Protein AF-A0A959KPS8-F1 (afdb_monomer_lite)

Foldseek 3Di:
DDFDKDKDKDKDWDKAQPPQQGIKIKIKMKMAMDTFQDAQVPFDWQAADCDPDDDQRHNVPDDGQQEGARIKMKIKMKGKRQCNDQCVDPVSVVVSDTDMDIDIDMDHFHDLRHQCVNPVVHDDADAPPVRHGSYDYGPDDD

Secondary structure (DSSP, 8-state):
-----EEEEEEEEEEEE-GGG-EEEEEEEEEEEE-SS--TTTSB---B---SS--TTSBSSS-TTSB-BSEEEEEEEEEE-TTTTGGGSTTGGGGTPPPEEEEEEEEEE--GGG-TTT-TTSPPPPBPTTS-BS-B-TTS--

Structure (mmCIF, N/CA/C/O backbone):
data_AF-A0A959KPS8-F1
#
_entry.id   AF-A0A959KPS8-F1
#
loop_
_atom_site.group_PDB
_atom_site.id
_atom_site.type_symbol
_atom_site.label_atom_id
_atom_site.label_alt_id
_atom_site.label_comp_id
_atom_site.label_asym_id
_atom_site.label_entity_id
_atom_site.label_seq_id
_atom_site.pdbx_PDB_ins_code
_atom_site.Cartn_x
_atom_site.Cartn_y
_atom_site.Cartn_z
_atom_site.occupancy
_atom_site.B_iso_or_equiv
_atom_site.auth_seq_id
_atom_site.auth_comp_id
_atom_site.auth_asym_id
_atom_site.auth_atom_id
_atom_site.pdbx_PDB_model_num
ATOM 1 N N . GLY A 1 1 ? 9.865 9.922 -29.346 1.00 58.38 1 GLY A N 1
ATOM 2 C CA . GLY A 1 1 ? 8.788 10.377 -28.452 1.00 58.38 1 GLY A CA 1
ATOM 3 C C . GLY A 1 1 ? 7.514 9.642 -28.785 1.00 58.38 1 GLY A C 1
ATOM 4 O O . GLY A 1 1 ? 6.732 10.152 -29.567 1.00 58.38 1 GLY A O 1
ATOM 5 N N . GLN A 1 2 ? 7.370 8.436 -28.244 1.00 58.09 2 GLN A N 1
ATOM 6 C CA . GLN A 1 2 ? 6.147 7.632 -28.172 1.00 58.09 2 GLN A CA 1
ATOM 7 C C . GLN A 1 2 ? 6.566 6.391 -27.384 1.00 58.09 2 GLN A C 1
ATOM 9 O O . GLN A 1 2 ? 7.245 5.526 -27.921 1.00 58.09 2 GLN A O 1
ATOM 14 N N . TYR A 1 3 ? 6.292 6.379 -26.082 1.00 64.19 3 TYR A N 1
ATOM 15 C CA . TYR A 1 3 ? 6.453 5.165 -25.291 1.00 64.19 3 TYR A CA 1
ATOM 16 C C . TYR A 1 3 ? 5.174 4.363 -25.496 1.00 64.19 3 TYR A C 1
ATOM 18 O O . TYR A 1 3 ? 4.104 4.825 -25.099 1.00 64.19 3 TYR A O 1
ATOM 26 N N . ASP A 1 4 ? 5.272 3.228 -26.182 1.00 76.31 4 ASP A N 1
ATOM 27 C CA . ASP A 1 4 ? 4.150 2.306 -26.319 1.00 76.31 4 ASP A CA 1
ATOM 28 C C . ASP A 1 4 ? 4.114 1.421 -25.075 1.00 76.31 4 ASP A C 1
ATOM 30 O O . ASP A 1 4 ? 5.046 0.660 -24.801 1.00 76.31 4 ASP A O 1
ATOM 34 N N . TYR A 1 5 ? 3.073 1.594 -24.266 1.00 78.81 5 TYR A N 1
ATOM 35 C CA . TYR A 1 5 ? 2.884 0.808 -23.061 1.00 78.81 5 TYR A CA 1
ATOM 36 C C . TYR A 1 5 ? 1.410 0.494 -22.841 1.00 78.81 5 TYR A C 1
ATOM 38 O O . TYR A 1 5 ? 0.514 1.296 -23.104 1.00 78.81 5 TYR A O 1
ATOM 46 N N . GLN A 1 6 ? 1.158 -0.685 -22.293 1.00 81.75 6 GLN A N 1
ATOM 47 C CA . GLN A 1 6 ? -0.157 -1.152 -21.900 1.00 81.75 6 GLN A CA 1
ATOM 48 C C . GLN A 1 6 ? -0.162 -1.394 -20.401 1.00 81.75 6 GLN A C 1
ATOM 50 O O . GLN A 1 6 ? 0.673 -2.118 -19.869 1.00 81.75 6 GLN A O 1
ATOM 55 N N . ARG A 1 7 ? -1.128 -0.809 -19.696 1.00 80.88 7 ARG A N 1
ATOM 56 C CA . ARG A 1 7 ? -1.327 -1.063 -18.270 1.00 80.88 7 ARG A CA 1
ATOM 57 C C . ARG A 1 7 ? -2.555 -1.932 -18.077 1.00 80.88 7 ARG A C 1
ATOM 59 O O . ARG A 1 7 ? -3.649 -1.566 -18.495 1.00 80.88 7 ARG A O 1
ATOM 66 N N . VAL A 1 8 ? -2.376 -3.037 -17.368 1.00 84.00 8 VAL A N 1
ATOM 67 C CA . VAL A 1 8 ? -3.466 -3.895 -16.907 1.00 84.00 8 VAL A CA 1
ATOM 68 C C . VAL A 1 8 ? -3.492 -3.844 -15.388 1.00 84.00 8 VAL A C 1
ATOM 70 O O . VAL A 1 8 ? -2.460 -4.006 -14.746 1.00 84.00 8 VAL A O 1
ATOM 73 N N . ALA A 1 9 ? -4.662 -3.600 -14.805 1.00 83.31 9 ALA A N 1
ATOM 74 C CA . ALA A 1 9 ? -4.854 -3.615 -13.362 1.00 83.31 9 ALA A CA 1
ATOM 75 C C . ALA A 1 9 ? -6.176 -4.299 -13.013 1.00 83.31 9 ALA A C 1
ATOM 77 O O . ALA A 1 9 ? -7.182 -4.129 -13.701 1.00 83.31 9 ALA A O 1
ATOM 78 N N . LEU A 1 10 ? -6.160 -5.064 -11.929 1.00 85.06 10 LEU A N 1
ATOM 79 C CA . LEU A 1 10 ? -7.294 -5.778 -11.373 1.00 85.06 10 LEU A CA 1
ATOM 80 C C . LEU A 1 10 ? -7.406 -5.408 -9.897 1.00 85.06 10 LEU A C 1
ATOM 82 O O . LEU A 1 10 ? -6.501 -5.700 -9.121 1.00 85.06 10 LEU A O 1
ATOM 86 N N . ASN A 1 11 ? -8.527 -4.812 -9.505 1.00 85.38 11 ASN A N 1
ATOM 87 C CA . ASN A 1 11 ? -8.846 -4.527 -8.110 1.00 85.38 11 ASN A CA 1
ATOM 88 C C . ASN A 1 11 ? -10.025 -5.406 -7.675 1.00 85.38 11 ASN A C 1
ATOM 90 O O . ASN A 1 11 ? -11.064 -5.446 -8.336 1.00 85.38 11 ASN A O 1
ATOM 94 N N . ILE A 1 12 ? -9.855 -6.121 -6.566 1.00 86.62 12 ILE A N 1
ATOM 95 C CA . ILE A 1 12 ? -10.894 -6.910 -5.915 1.00 86.62 12 ILE A CA 1
ATOM 96 C C . ILE A 1 12 ? -11.058 -6.370 -4.502 1.00 86.62 12 ILE A C 1
ATOM 98 O O . ILE A 1 12 ? -10.162 -6.482 -3.666 1.00 86.62 12 ILE A O 1
ATOM 102 N N . SER A 1 13 ? -12.246 -5.859 -4.201 1.00 85.31 13 SER A N 1
ATOM 103 C CA . SER A 1 13 ? -12.606 -5.423 -2.857 1.00 85.31 13 SER A CA 1
ATOM 104 C C . SER A 1 13 ? -13.840 -6.161 -2.351 1.00 85.31 13 SER A C 1
ATOM 106 O O . SER A 1 13 ? -14.789 -6.449 -3.083 1.00 85.31 13 SER A O 1
ATOM 108 N N . LYS A 1 14 ? -13.826 -6.512 -1.066 1.00 88.62 14 LYS A N 1
ATOM 109 C CA . LYS A 1 14 ? -14.937 -7.171 -0.389 1.00 88.62 14 LYS A CA 1
ATOM 110 C C . LYS A 1 14 ? -15.038 -6.726 1.058 1.00 88.62 14 LYS A C 1
ATOM 112 O O . LYS A 1 14 ? -14.055 -6.649 1.791 1.00 88.62 14 LYS A O 1
ATOM 117 N N . ARG A 1 15 ? -16.269 -6.483 1.501 1.00 88.94 15 ARG A N 1
ATOM 118 C CA . ARG A 1 15 ? -16.582 -6.215 2.903 1.00 88.94 15 ARG A CA 1
ATOM 119 C C . ARG A 1 15 ? -17.237 -7.439 3.529 1.00 88.94 15 ARG A C 1
ATOM 121 O O . ARG A 1 15 ? -18.313 -7.853 3.111 1.00 88.94 15 ARG A O 1
ATOM 128 N N . PHE A 1 16 ? -16.605 -7.978 4.561 1.00 88.94 16 PHE A N 1
ATOM 129 C CA . PHE A 1 16 ? -17.135 -9.053 5.387 1.00 88.94 16 PHE A CA 1
ATOM 130 C C . PHE A 1 16 ? -17.738 -8.452 6.655 1.00 88.94 16 PHE A C 1
ATOM 132 O O . PHE A 1 16 ? -17.024 -7.867 7.464 1.00 88.94 16 PHE A O 1
ATOM 139 N N . ASN A 1 17 ? -19.050 -8.574 6.841 1.00 87.31 17 ASN A N 1
ATOM 140 C CA . ASN A 1 17 ? -19.708 -8.140 8.073 1.00 87.31 17 ASN A CA 1
ATOM 141 C C . ASN A 1 17 ? -19.793 -9.331 9.035 1.00 87.31 17 ASN A C 1
ATOM 143 O O . ASN A 1 17 ? -20.437 -10.327 8.726 1.00 87.31 17 ASN A O 1
ATOM 147 N N . LEU A 1 18 ? -19.151 -9.222 10.195 1.00 82.94 18 LEU A N 1
ATOM 148 C CA . LEU A 1 18 ? -19.017 -10.274 11.208 1.00 82.94 18 LEU A CA 1
ATOM 149 C C . LEU A 1 18 ? -19.944 -10.041 12.420 1.00 82.94 18 LEU A C 1
ATOM 151 O O . LEU A 1 18 ? -19.673 -10.517 13.520 1.00 82.94 18 LEU A O 1
ATOM 155 N N . SER A 1 19 ? -21.061 -9.331 12.215 1.00 80.00 19 SER A N 1
ATOM 156 C CA . SER A 1 19 ? -22.091 -9.033 13.224 1.00 80.00 19 SER A CA 1
ATOM 157 C C . SER A 1 19 ? -21.495 -8.516 14.549 1.00 80.00 19 SER A C 1
ATOM 159 O O . SER A 1 19 ? -21.051 -7.368 14.610 1.00 80.00 19 SER A O 1
ATOM 161 N N . LEU A 1 20 ? -21.434 -9.358 15.587 1.00 74.00 20 LEU A N 1
ATOM 162 C CA . LEU A 1 20 ? -20.927 -9.044 16.929 1.00 74.00 20 LEU A CA 1
ATOM 163 C C . LEU A 1 20 ? -19.427 -8.714 16.973 1.00 74.00 20 LEU A C 1
ATOM 165 O O . LEU A 1 20 ? -19.001 -7.989 17.867 1.00 74.00 20 LEU A O 1
ATOM 169 N N . LEU A 1 21 ? -18.637 -9.221 16.022 1.00 81.94 21 LEU A N 1
ATOM 170 C CA . LEU A 1 21 ? -17.201 -8.930 15.913 1.00 81.94 21 LEU A CA 1
ATOM 171 C C . LEU A 1 21 ? -16.915 -7.716 15.013 1.00 81.94 21 LEU A C 1
ATOM 173 O O . LEU A 1 21 ? -15.763 -7.382 14.774 1.00 81.94 21 LEU A O 1
ATOM 177 N N . GLY A 1 22 ? -17.956 -7.044 14.511 1.00 85.81 22 GLY A N 1
ATOM 178 C CA . GLY A 1 22 ? -17.832 -5.873 13.652 1.00 85.81 22 GLY A CA 1
ATOM 179 C C . GLY A 1 22 ? -17.693 -6.227 12.172 1.00 85.81 22 GLY A C 1
ATOM 180 O O . GLY A 1 22 ? -18.523 -6.967 11.647 1.00 85.81 22 GLY A O 1
ATOM 181 N N . TYR A 1 23 ? -16.736 -5.646 11.444 1.00 88.31 23 TYR A N 1
ATOM 182 C CA . TYR A 1 23 ? -16.582 -5.913 10.007 1.00 88.31 23 TYR A CA 1
ATOM 183 C C . TYR A 1 23 ? -15.139 -5.793 9.516 1.00 88.31 23 TYR A C 1
ATOM 185 O O . TYR A 1 23 ? -14.385 -4.925 9.946 1.00 88.31 23 TYR A O 1
ATOM 193 N N . THR A 1 24 ? -14.792 -6.624 8.539 1.00 89.56 24 THR A N 1
ATOM 194 C CA . THR A 1 24 ? -13.525 -6.576 7.811 1.00 89.56 24 THR A CA 1
ATOM 195 C C . THR A 1 24 ? -13.746 -5.975 6.430 1.00 89.56 24 THR A C 1
ATOM 197 O O . THR A 1 24 ? -14.663 -6.371 5.710 1.00 89.56 24 THR A O 1
ATOM 200 N N . ARG A 1 25 ? -12.893 -5.047 6.018 1.00 87.94 25 ARG A N 1
ATOM 201 C CA . ARG A 1 25 ? -12.717 -4.652 4.622 1.00 87.94 25 ARG A CA 1
ATOM 202 C C . ARG A 1 25 ? -11.450 -5.315 4.110 1.00 87.94 25 ARG A C 1
ATOM 204 O O . ARG A 1 25 ? -10.391 -5.177 4.714 1.00 87.94 25 ARG A O 1
ATOM 211 N N . PHE A 1 26 ? -11.598 -6.054 3.030 1.00 87.38 26 PHE A N 1
ATOM 212 C CA . PHE A 1 26 ? -10.522 -6.682 2.294 1.00 87.38 26 PHE A CA 1
ATOM 213 C C . PHE A 1 26 ? -10.452 -6.020 0.927 1.00 87.38 26 PHE A C 1
ATOM 215 O O . PHE A 1 26 ? -11.471 -5.877 0.255 1.00 87.38 26 PHE A O 1
ATOM 222 N N . GLU A 1 27 ? -9.263 -5.623 0.524 1.00 86.25 27 GLU A N 1
ATOM 223 C CA . GLU A 1 27 ? -8.988 -5.086 -0.794 1.00 86.25 27 GLU A CA 1
ATOM 224 C C . GLU A 1 27 ? -7.638 -5.624 -1.246 1.00 86.25 27 GLU A C 1
ATOM 226 O O . GLU A 1 27 ? -6.660 -5.595 -0.499 1.00 86.25 27 GLU A O 1
ATOM 231 N N . ILE A 1 28 ? -7.606 -6.146 -2.462 1.00 86.50 28 ILE A N 1
ATOM 232 C CA . ILE A 1 28 ? -6.397 -6.593 -3.129 1.00 86.50 28 ILE A CA 1
ATOM 233 C C . ILE A 1 28 ? -6.393 -6.004 -4.534 1.00 86.50 28 ILE A C 1
ATOM 235 O O . ILE A 1 28 ? -7.405 -6.035 -5.231 1.00 86.50 28 ILE A O 1
ATOM 239 N N . GLU A 1 29 ? -5.266 -5.454 -4.951 1.00 84.31 29 GLU A N 1
ATOM 240 C CA . GLU A 1 29 ? -5.087 -4.916 -6.292 1.00 84.31 29 GLU A CA 1
ATOM 241 C C . GLU A 1 29 ? -3.799 -5.465 -6.885 1.00 84.31 29 GLU A C 1
ATOM 243 O O . GLU A 1 29 ? -2.756 -5.401 -6.252 1.00 84.31 29 GLU A O 1
ATOM 248 N N . GLY A 1 30 ? -3.860 -6.013 -8.090 1.00 85.69 30 GLY A N 1
ATOM 249 C CA . GLY A 1 30 ? -2.685 -6.434 -8.842 1.00 85.69 30 GLY A CA 1
ATOM 250 C C . GLY A 1 30 ? -2.628 -5.688 -10.161 1.00 85.69 30 GLY A C 1
ATOM 251 O O . GLY A 1 30 ? -3.656 -5.535 -10.819 1.00 85.69 30 GLY A O 1
ATOM 252 N N . GLY A 1 31 ? -1.453 -5.232 -10.573 1.00 82.94 31 GLY A N 1
ATOM 253 C CA . GLY A 1 31 ? -1.307 -4.560 -11.856 1.00 82.94 31 GLY A CA 1
ATOM 254 C C . GLY A 1 31 ? 0.060 -4.757 -12.479 1.00 82.94 31 GLY A C 1
ATOM 255 O O . GLY A 1 31 ? 1.052 -4.969 -11.787 1.00 82.94 31 GLY A O 1
ATOM 256 N N . LYS A 1 32 ? 0.090 -4.689 -13.808 1.00 82.81 32 LYS A N 1
ATOM 257 C CA . LYS A 1 32 ? 1.293 -4.808 -14.616 1.00 82.81 32 LYS A CA 1
ATOM 258 C C . LYS A 1 32 ? 1.291 -3.796 -15.752 1.00 82.81 32 LYS A C 1
ATOM 260 O O . LYS A 1 32 ? 0.277 -3.605 -16.426 1.00 82.81 32 LYS A O 1
ATOM 265 N N . VAL A 1 33 ? 2.432 -3.155 -15.953 1.00 81.12 33 VAL A N 1
ATOM 266 C CA . VAL A 1 33 ? 2.722 -2.292 -17.091 1.00 81.12 33 VAL A CA 1
ATOM 267 C C . VAL A 1 33 ? 3.600 -3.081 -18.056 1.00 81.12 33 VAL A C 1
ATOM 269 O O . VAL A 1 33 ? 4.690 -3.522 -17.708 1.00 81.12 33 VAL A O 1
ATOM 272 N N . PHE A 1 34 ? 3.089 -3.292 -19.260 1.00 78.12 34 PHE A N 1
ATOM 273 C CA . PHE A 1 34 ? 3.784 -3.900 -20.383 1.00 78.12 34 PHE A CA 1
ATOM 274 C C . PHE A 1 34 ? 4.306 -2.783 -21.280 1.00 78.12 34 PHE A C 1
ATOM 276 O O . PHE A 1 34 ? 3.555 -1.874 -21.612 1.00 78.12 34 PHE A O 1
ATOM 283 N N . GLY A 1 35 ? 5.572 -2.839 -21.660 1.00 73.00 35 GLY A N 1
ATOM 284 C CA . GLY A 1 35 ? 6.237 -1.811 -22.455 1.00 73.00 35 GLY A CA 1
ATOM 285 C C . GLY A 1 35 ? 7.726 -1.804 -22.135 1.00 73.00 35 GLY A C 1
ATOM 286 O O . GLY A 1 35 ? 8.116 -2.140 -21.013 1.00 73.00 35 GLY A O 1
ATOM 287 N N . GLU A 1 36 ? 8.541 -1.458 -23.125 1.00 69.56 36 GLU A N 1
ATOM 288 C CA . GLU A 1 36 ? 9.994 -1.351 -22.993 1.00 69.56 36 GLU A CA 1
ATOM 289 C C . GLU A 1 36 ? 10.401 0.121 -22.952 1.00 69.56 36 GLU A C 1
ATOM 291 O O . GLU A 1 36 ? 9.856 0.957 -23.676 1.00 69.56 36 GLU A O 1
ATOM 296 N N . GLY A 1 37 ? 11.346 0.445 -22.071 1.00 63.84 37 GLY A N 1
ATOM 297 C CA . GLY A 1 37 ? 11.838 1.805 -21.903 1.00 63.84 37 GLY A CA 1
ATOM 298 C C . GLY A 1 37 ? 10.795 2.784 -21.363 1.00 63.84 37 GLY A C 1
ATOM 299 O O . GLY A 1 37 ? 10.852 3.975 -21.659 1.00 63.84 37 GLY A O 1
ATOM 300 N N . VAL A 1 38 ? 9.829 2.306 -20.576 1.00 68.94 38 VAL A N 1
ATOM 301 C CA . VAL A 1 38 ? 8.798 3.167 -19.989 1.00 68.94 38 VAL A CA 1
ATOM 302 C C . VAL A 1 38 ? 9.420 3.998 -18.858 1.00 68.94 38 VAL A C 1
ATOM 304 O O . VAL A 1 38 ? 9.966 3.424 -17.913 1.00 68.94 38 VAL A O 1
ATOM 307 N N . PRO A 1 39 ? 9.329 5.343 -18.894 1.00 65.12 39 PRO A N 1
ATOM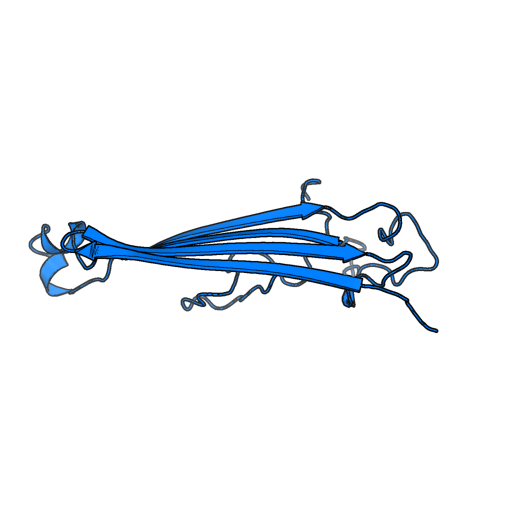 308 C CA . PRO A 1 39 ? 9.821 6.189 -17.814 1.00 65.12 39 PRO A CA 1
ATOM 309 C C . PRO A 1 39 ? 9.205 5.811 -16.466 1.00 65.12 39 PRO A C 1
ATOM 311 O O . PRO A 1 39 ? 7.992 5.621 -16.370 1.00 65.12 39 PRO A O 1
ATOM 314 N N . TYR A 1 40 ? 10.011 5.802 -15.401 1.00 63.78 40 TYR A N 1
ATOM 315 C CA . TYR A 1 40 ? 9.575 5.395 -14.056 1.00 63.78 40 TYR A CA 1
ATOM 316 C C . TYR A 1 40 ? 8.389 6.211 -13.502 1.00 63.78 40 TYR A C 1
ATOM 318 O O . TYR A 1 40 ? 7.643 5.725 -12.658 1.00 63.78 40 TYR A O 1
ATOM 326 N N . ILE A 1 41 ? 8.180 7.430 -14.009 1.00 64.44 41 ILE A N 1
ATOM 327 C CA . ILE A 1 41 ? 7.054 8.317 -13.665 1.00 64.44 41 ILE A CA 1
ATOM 328 C C . ILE A 1 41 ? 5.713 7.763 -14.188 1.00 64.44 41 ILE A C 1
ATOM 330 O O . ILE A 1 41 ? 4.659 8.040 -13.619 1.00 64.44 41 ILE A O 1
ATOM 334 N N . LEU A 1 42 ? 5.746 6.986 -15.275 1.00 64.69 42 LEU A N 1
ATOM 335 C CA . LEU A 1 42 ? 4.573 6.349 -15.885 1.00 64.69 42 LEU A CA 1
ATOM 336 C C . LEU A 1 42 ? 4.311 4.938 -15.332 1.00 64.69 42 LEU A C 1
ATOM 338 O O . LEU A 1 42 ? 3.257 4.356 -15.602 1.00 64.69 42 LEU A O 1
ATOM 342 N N . LEU A 1 43 ? 5.250 4.395 -14.552 1.00 64.94 43 LEU A N 1
ATOM 343 C CA . LEU A 1 43 ? 5.101 3.122 -13.852 1.00 64.94 43 LEU A CA 1
ATOM 344 C C . LEU A 1 43 ? 4.230 3.274 -12.599 1.00 64.94 43 LEU A C 1
ATOM 346 O O . LEU A 1 43 ? 3.815 4.372 -12.218 1.00 64.94 43 LEU A O 1
ATOM 350 N N . ASN A 1 44 ? 3.891 2.152 -11.957 1.00 60.22 44 ASN A N 1
ATOM 351 C CA . ASN A 1 44 ? 3.026 2.213 -10.792 1.00 60.22 44 ASN A CA 1
ATOM 352 C C . ASN A 1 44 ? 3.789 2.741 -9.573 1.00 60.22 44 ASN A C 1
ATOM 354 O O . ASN A 1 44 ? 4.684 2.078 -9.045 1.00 60.22 44 ASN A O 1
ATOM 358 N N . ILE A 1 45 ? 3.376 3.920 -9.113 1.00 61.56 45 ILE A N 1
ATOM 359 C CA . ILE A 1 45 ? 3.840 4.535 -7.874 1.00 61.56 45 ILE A CA 1
ATOM 360 C C . ILE A 1 45 ? 2.752 4.285 -6.822 1.00 61.56 45 ILE A C 1
ATOM 362 O O . ILE A 1 45 ? 1.628 4.782 -6.978 1.00 61.56 45 ILE A O 1
ATOM 366 N N . PRO A 1 46 ? 3.039 3.510 -5.763 1.00 58.81 46 PRO A N 1
ATOM 367 C CA . PRO A 1 46 ? 2.083 3.269 -4.692 1.00 58.81 46 PRO A CA 1
ATOM 368 C C . PRO A 1 46 ? 1.624 4.605 -4.109 1.00 58.81 46 PRO A C 1
ATOM 370 O O . PRO A 1 46 ? 2.448 5.461 -3.788 1.00 58.81 46 PRO A O 1
ATOM 373 N N . ARG A 1 47 ? 0.311 4.808 -3.953 1.00 54.44 47 ARG A N 1
ATOM 374 C CA . ARG A 1 47 ? -0.191 6.019 -3.293 1.00 54.44 47 ARG A CA 1
ATOM 375 C C . ARG A 1 47 ? 0.247 5.980 -1.829 1.00 54.44 47 ARG A C 1
ATOM 377 O O . ARG A 1 47 ? -0.233 5.162 -1.046 1.00 54.44 47 ARG A O 1
ATOM 384 N N . THR A 1 48 ? 1.159 6.863 -1.453 1.00 45.69 48 THR A N 1
ATOM 385 C CA . THR A 1 48 ? 1.550 7.097 -0.062 1.00 45.69 48 THR A CA 1
ATOM 386 C C . THR A 1 48 ? 0.802 8.320 0.469 1.00 45.69 48 THR A C 1
ATOM 388 O O . THR A 1 48 ? 0.322 9.161 -0.290 1.00 45.69 48 THR A O 1
ATOM 391 N N . SER A 1 49 ? 0.607 8.391 1.780 1.00 40.66 49 SER A N 1
ATOM 392 C CA . SER A 1 49 ? 0.032 9.557 2.454 1.00 40.66 49 SER A CA 1
ATOM 393 C C . SER A 1 49 ? 0.879 9.779 3.679 1.00 40.66 49 SER A C 1
ATOM 395 O O . SER A 1 49 ? 0.832 8.983 4.605 1.00 40.66 49 SER A O 1
ATOM 397 N N . LEU A 1 50 ? 1.617 10.883 3.714 1.00 38.56 50 LEU A N 1
ATOM 398 C CA . LEU A 1 50 ? 2.377 11.284 4.898 1.00 38.56 50 LEU A CA 1
ATOM 399 C C . LEU A 1 50 ? 1.477 11.826 6.032 1.00 38.56 50 LEU A C 1
ATOM 401 O O . LEU A 1 50 ? 1.974 12.308 7.046 1.00 38.56 50 LEU A O 1
ATOM 405 N N . SER A 1 51 ? 0.147 11.784 5.890 1.00 33.94 51 SER A N 1
ATOM 406 C CA . SER A 1 51 ? -0.763 12.251 6.940 1.00 33.94 51 SER A CA 1
ATOM 407 C C . SER A 1 51 ? -0.844 11.262 8.106 1.00 33.94 51 SER A C 1
ATOM 409 O O . SER A 1 51 ? -1.208 10.103 7.924 1.00 33.94 51 SER A O 1
ATOM 411 N N . TYR A 1 52 ? -0.628 11.764 9.327 1.00 40.62 52 TYR A N 1
ATOM 412 C CA . TYR A 1 52 ? -0.923 11.063 10.590 1.00 40.62 52 TYR A CA 1
ATOM 413 C C . TYR A 1 52 ? -2.413 10.681 10.736 1.00 40.62 52 TYR A C 1
ATOM 415 O O . TYR A 1 52 ? -2.769 9.828 11.550 1.00 40.62 52 TYR A O 1
ATOM 423 N N . ALA A 1 53 ? -3.298 11.315 9.958 1.00 43.25 53 ALA A N 1
ATOM 424 C CA . ALA A 1 53 ? -4.718 10.994 9.885 1.00 43.25 53 ALA A CA 1
ATOM 425 C C . ALA A 1 53 ? -4.973 9.749 9.015 1.00 43.25 53 ALA A C 1
ATOM 427 O O . ALA A 1 53 ? -4.325 9.539 7.993 1.00 43.25 53 ALA A O 1
ATOM 428 N N . PHE A 1 54 ? -5.952 8.929 9.410 1.00 45.53 54 PHE A N 1
ATOM 429 C CA . PHE A 1 54 ? -6.322 7.687 8.724 1.00 45.53 54 PHE A CA 1
ATOM 430 C C . PHE A 1 54 ? -6.714 7.935 7.255 1.00 45.53 54 PHE A C 1
ATOM 432 O O . PHE A 1 54 ? -7.840 8.334 6.960 1.00 45.53 54 PHE A O 1
ATOM 439 N N . ALA A 1 55 ? -5.787 7.669 6.334 1.00 48.69 55 ALA A N 1
ATOM 440 C CA . ALA A 1 55 ? -6.018 7.671 4.897 1.00 48.69 55 ALA A CA 1
ATOM 441 C C . ALA A 1 55 ? -6.229 6.218 4.422 1.00 48.69 55 ALA A C 1
ATOM 443 O O . ALA A 1 55 ? -5.277 5.435 4.366 1.00 48.69 55 ALA A O 1
ATOM 444 N N . PRO A 1 56 ? -7.467 5.807 4.090 1.00 48.16 56 PRO A N 1
ATOM 445 C CA . PRO A 1 56 ? -7.783 4.404 3.815 1.00 48.16 56 PRO A CA 1
ATOM 446 C C . PRO A 1 56 ? -7.043 3.816 2.604 1.00 48.16 56 PRO A C 1
ATOM 448 O O . PRO A 1 56 ? -6.870 2.597 2.570 1.00 48.16 56 PRO A O 1
ATOM 451 N N . ASN A 1 57 ? -6.537 4.650 1.688 1.00 49.88 57 ASN A N 1
ATOM 452 C CA . ASN A 1 57 ? -5.936 4.236 0.412 1.00 49.88 57 ASN A CA 1
ATOM 453 C C . ASN A 1 57 ? -4.426 4.488 0.330 1.00 49.88 57 ASN A C 1
ATOM 455 O O . ASN A 1 57 ? -3.863 4.467 -0.762 1.00 49.88 57 ASN A O 1
ATOM 459 N N . SER A 1 58 ? -3.772 4.748 1.464 1.00 51.16 58 SER A N 1
ATOM 460 C CA . SER A 1 58 ? -2.391 5.205 1.443 1.00 51.16 58 SER A CA 1
ATOM 461 C C . SER A 1 58 ? -1.492 4.483 2.433 1.00 51.16 58 SER A C 1
ATOM 463 O O . SER A 1 58 ? -1.912 4.125 3.535 1.00 51.16 58 SER A O 1
ATOM 465 N N . PHE A 1 59 ? -0.244 4.262 2.027 1.00 52.78 59 PHE A N 1
ATOM 466 C CA . PHE A 1 59 ? 0.811 3.822 2.931 1.00 52.78 59 PHE A CA 1
ATOM 467 C C . PHE A 1 59 ? 1.308 5.018 3.737 1.00 52.78 59 PHE A C 1
ATOM 469 O O . PHE A 1 59 ? 1.835 5.972 3.168 1.00 52.78 59 PHE A O 1
ATOM 476 N N . ASN A 1 60 ? 1.125 4.955 5.055 1.00 51.28 60 ASN A N 1
ATOM 477 C CA . ASN A 1 60 ? 1.584 5.994 5.979 1.00 51.28 60 ASN A CA 1
ATOM 478 C C . ASN A 1 60 ? 3.052 5.805 6.406 1.00 51.28 60 ASN A C 1
ATOM 480 O O . ASN A 1 60 ? 3.602 6.664 7.082 1.00 51.28 60 ASN A O 1
ATOM 484 N N . MET A 1 61 ? 3.670 4.676 6.036 1.00 55.69 61 MET A N 1
ATOM 485 C CA . MET A 1 61 ? 5.038 4.293 6.419 1.00 55.69 61 MET A CA 1
ATOM 486 C C . MET A 1 61 ? 5.992 4.138 5.221 1.00 55.69 61 MET A C 1
ATOM 488 O O . MET A 1 61 ? 7.088 3.628 5.397 1.00 55.69 61 MET A O 1
ATOM 492 N N . MET A 1 62 ? 5.582 4.534 4.011 1.00 55.47 62 MET A N 1
ATOM 493 C CA . MET A 1 62 ? 6.442 4.529 2.817 1.00 55.47 62 MET A CA 1
ATOM 494 C C . MET A 1 62 ? 6.645 5.968 2.346 1.00 55.47 62 MET A C 1
ATOM 496 O O . MET A 1 62 ? 5.668 6.725 2.287 1.00 55.47 62 MET A O 1
ATOM 500 N N . ASN A 1 63 ? 7.871 6.347 1.982 1.00 54.72 63 ASN A N 1
ATOM 501 C CA . ASN A 1 63 ? 8.117 7.654 1.386 1.00 54.72 63 ASN A CA 1
ATOM 502 C C . ASN A 1 63 ? 7.575 7.695 -0.050 1.00 54.72 63 ASN A C 1
ATOM 504 O O . ASN A 1 63 ? 7.498 6.688 -0.760 1.00 54.72 63 ASN A O 1
ATOM 508 N N . ALA A 1 64 ? 7.137 8.879 -0.481 1.00 53.00 64 ALA A N 1
ATOM 509 C CA . ALA A 1 64 ? 6.726 9.088 -1.866 1.00 53.00 64 ALA A CA 1
ATOM 510 C C . ALA A 1 64 ? 7.926 8.852 -2.798 1.00 53.00 64 ALA A C 1
ATOM 512 O O . ALA A 1 64 ? 9.016 9.330 -2.509 1.00 53.00 64 ALA A O 1
ATOM 513 N N . LEU A 1 65 ? 7.712 8.133 -3.907 1.00 56.88 65 LEU A N 1
ATOM 514 C CA . LEU A 1 65 ? 8.750 7.742 -4.879 1.00 56.88 65 LEU A CA 1
ATOM 515 C C . LEU A 1 65 ? 9.822 6.774 -4.358 1.00 56.88 65 LEU A C 1
ATOM 517 O O . LEU A 1 65 ? 10.738 6.451 -5.107 1.00 56.88 65 LEU A O 1
ATOM 521 N N . GLU A 1 66 ? 9.696 6.248 -3.140 1.00 55.75 66 GLU A N 1
ATOM 522 C CA . GLU A 1 66 ? 10.666 5.283 -2.607 1.00 55.75 66 GLU A CA 1
ATOM 523 C C . GLU A 1 66 ? 10.632 3.951 -3.359 1.00 55.75 66 GLU A C 1
ATOM 525 O O . GLU A 1 66 ? 11.634 3.251 -3.414 1.00 55.75 66 GLU A O 1
ATOM 530 N N . PHE A 1 67 ? 9.503 3.623 -3.994 1.00 62.31 67 PHE A N 1
ATOM 531 C CA . PHE A 1 67 ? 9.323 2.353 -4.681 1.00 62.31 67 PHE A CA 1
ATOM 532 C C . PHE A 1 67 ? 8.626 2.517 -6.024 1.00 62.31 67 PHE A C 1
ATOM 534 O O . PHE A 1 67 ? 7.488 2.990 -6.097 1.00 62.31 67 PHE A O 1
ATOM 541 N N . VAL A 1 68 ? 9.306 2.076 -7.082 1.00 67.38 68 VAL A N 1
ATOM 542 C CA . VAL A 1 68 ? 8.755 1.995 -8.436 1.00 67.38 68 VAL A CA 1
ATOM 543 C C . VAL A 1 68 ? 8.712 0.538 -8.870 1.00 67.38 68 VAL A C 1
ATOM 545 O O . VAL A 1 68 ? 9.674 -0.210 -8.697 1.00 67.38 68 VAL A O 1
ATOM 548 N N . SER A 1 69 ? 7.577 0.139 -9.437 1.00 67.56 69 SER A N 1
ATOM 549 C CA . SER A 1 69 ? 7.350 -1.220 -9.923 1.00 67.56 69 SER A CA 1
ATOM 550 C C . SER A 1 69 ? 6.578 -1.198 -11.235 1.00 67.56 69 SER A C 1
ATOM 552 O O . SER A 1 69 ? 5.657 -0.393 -11.416 1.00 67.56 69 SER A O 1
ATOM 554 N N . ASP A 1 70 ? 6.961 -2.077 -12.154 1.00 73.75 70 ASP A N 1
ATOM 555 C CA . ASP A 1 70 ? 6.193 -2.343 -13.367 1.00 73.75 70 ASP A CA 1
ATOM 556 C C . ASP A 1 70 ? 5.156 -3.445 -13.138 1.00 73.75 70 ASP A C 1
ATOM 558 O O . ASP A 1 70 ? 4.103 -3.419 -13.764 1.00 73.75 70 ASP A O 1
ATOM 562 N N . GLU A 1 71 ? 5.390 -4.344 -12.183 1.00 78.44 71 GLU A N 1
ATOM 563 C CA . GLU A 1 71 ? 4.431 -5.335 -11.703 1.00 78.44 71 GLU A CA 1
ATOM 564 C C . GLU A 1 71 ? 4.263 -5.216 -10.188 1.00 78.44 71 GLU A C 1
ATOM 566 O O . GLU A 1 71 ? 5.245 -5.229 -9.448 1.00 78.44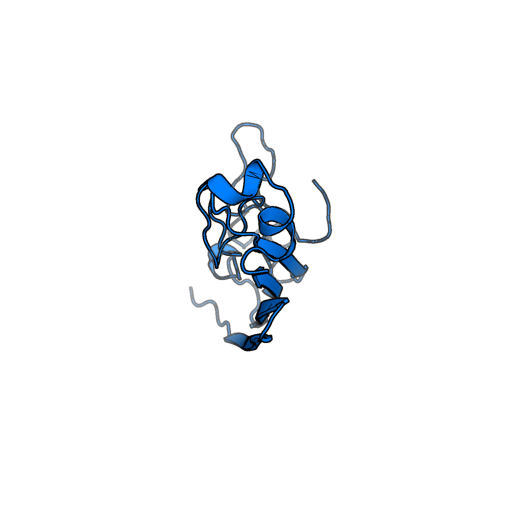 71 GLU A O 1
ATOM 571 N N . TYR A 1 72 ? 3.022 -5.111 -9.716 1.00 79.38 72 TYR A N 1
ATOM 572 C CA . TYR A 1 72 ? 2.719 -4.924 -8.301 1.00 79.38 72 TYR A CA 1
ATOM 573 C C . TYR A 1 72 ? 1.495 -5.714 -7.850 1.00 79.38 72 TYR A C 1
ATOM 575 O O . TYR A 1 72 ? 0.554 -5.949 -8.607 1.00 79.38 72 TYR A O 1
ATOM 583 N N . VAL A 1 73 ? 1.501 -6.058 -6.568 1.00 82.62 73 VAL A N 1
ATOM 584 C CA . VAL A 1 73 ? 0.385 -6.585 -5.796 1.00 82.62 73 VAL A CA 1
ATOM 585 C C . VAL A 1 73 ? 0.275 -5.768 -4.513 1.00 82.62 73 VAL A C 1
ATOM 587 O O . VAL A 1 73 ? 1.216 -5.650 -3.734 1.00 82.62 73 VAL A O 1
ATOM 590 N N . TYR A 1 74 ? -0.899 -5.205 -4.292 1.00 81.56 74 TYR A N 1
ATOM 591 C CA . TYR A 1 74 ? -1.296 -4.413 -3.144 1.00 81.56 74 TYR A CA 1
ATOM 592 C C . TYR A 1 74 ? -2.339 -5.182 -2.342 1.00 81.56 74 TYR A C 1
ATOM 594 O O . TYR A 1 74 ? -3.307 -5.681 -2.907 1.00 81.56 74 TYR A O 1
ATOM 602 N N . LEU A 1 75 ? -2.167 -5.249 -1.026 1.00 82.75 75 LEU A N 1
ATOM 603 C CA . LEU A 1 75 ? -3.113 -5.847 -0.093 1.00 82.75 75 LEU A CA 1
ATOM 604 C C . LEU A 1 75 ? -3.443 -4.851 1.021 1.00 82.75 75 LEU A C 1
ATOM 606 O O . LEU A 1 75 ? -2.556 -4.299 1.671 1.00 82.75 75 LEU A O 1
ATOM 610 N N . ASN A 1 76 ? -4.731 -4.674 1.287 1.00 85.31 76 ASN A N 1
ATOM 611 C CA . ASN A 1 76 ? -5.269 -3.802 2.320 1.00 85.31 76 ASN A CA 1
ATOM 612 C C . ASN A 1 76 ? -6.356 -4.548 3.093 1.00 85.31 76 ASN A C 1
ATOM 614 O O . ASN A 1 76 ? -7.446 -4.823 2.591 1.00 85.31 76 ASN A O 1
ATOM 618 N N . LEU A 1 77 ? -6.046 -4.881 4.339 1.00 85.06 77 LEU A N 1
ATOM 619 C CA . LEU A 1 77 ? -6.944 -5.552 5.261 1.00 85.06 77 LEU A CA 1
ATOM 620 C C . LEU A 1 77 ? -7.224 -4.622 6.438 1.00 85.06 77 LEU A C 1
ATOM 622 O O . LEU A 1 77 ? -6.326 -4.264 7.192 1.00 85.06 77 LEU A O 1
ATOM 626 N N . GLN A 1 78 ? -8.481 -4.242 6.621 1.00 87.88 78 GLN A N 1
ATOM 627 C CA . GLN A 1 78 ? -8.914 -3.411 7.742 1.00 87.88 78 GLN A CA 1
ATOM 628 C C . GLN A 1 78 ? -9.998 -4.143 8.509 1.00 87.88 78 GLN A C 1
ATOM 630 O O . GLN A 1 78 ? -11.022 -4.499 7.934 1.00 87.88 78 GLN A O 1
ATOM 635 N N . HIS A 1 79 ? -9.817 -4.339 9.805 1.00 88.12 79 HIS A N 1
ATOM 636 C CA . HIS A 1 79 ? -10.812 -4.948 10.668 1.00 88.12 79 HIS A CA 1
ATOM 637 C C . HIS A 1 79 ? -11.275 -3.955 11.729 1.00 88.12 79 HIS A C 1
ATOM 639 O O . HIS A 1 79 ? -10.471 -3.388 12.466 1.00 88.12 79 HIS A O 1
ATOM 645 N N . PHE A 1 80 ? -12.585 -3.751 11.799 1.00 88.62 80 PHE A N 1
ATOM 646 C CA . PHE A 1 80 ? -13.248 -2.863 12.740 1.00 88.62 80 PHE A CA 1
ATOM 647 C C . PHE A 1 80 ? -13.957 -3.725 13.776 1.00 88.62 80 PHE A C 1
ATOM 649 O O . PHE A 1 80 ? -14.971 -4.337 13.452 1.00 88.62 80 PHE A O 1
ATOM 656 N N . PHE A 1 81 ? -13.464 -3.734 15.015 1.00 84.88 81 PHE A N 1
ATOM 657 C CA . PHE A 1 81 ? -14.014 -4.564 16.096 1.00 84.88 81 PHE A CA 1
ATOM 658 C C . PHE A 1 81 ? -15.230 -3.931 16.792 1.00 84.88 81 PHE A C 1
ATOM 660 O O . PHE A 1 81 ? -15.814 -4.531 17.688 1.00 84.88 81 PHE A O 1
ATOM 667 N N . ASN A 1 82 ? -15.613 -2.700 16.426 1.00 79.75 82 ASN A N 1
ATOM 668 C CA . ASN A 1 82 ? -16.775 -1.984 16.977 1.00 79.75 82 ASN A CA 1
ATOM 669 C C . ASN A 1 82 ? -16.846 -1.948 18.523 1.00 79.75 82 ASN A C 1
ATOM 671 O O . ASN A 1 82 ? -17.932 -1.901 19.100 1.00 79.75 82 ASN A O 1
ATOM 675 N N . GLY A 1 83 ? -15.696 -1.921 19.204 1.00 71.00 83 GLY A N 1
ATOM 676 C CA . GLY A 1 83 ? -15.639 -1.846 20.665 1.00 71.00 83 GLY A CA 1
ATOM 677 C C . GLY A 1 83 ? -15.671 -3.208 21.368 1.00 71.00 83 GLY A C 1
ATOM 678 O O . GLY A 1 83 ? -16.089 -3.274 22.524 1.00 71.00 83 GLY A O 1
ATOM 679 N N . PHE A 1 84 ? -15.310 -4.299 20.687 1.00 78.25 84 PHE A N 1
ATOM 680 C CA . PHE A 1 84 ? 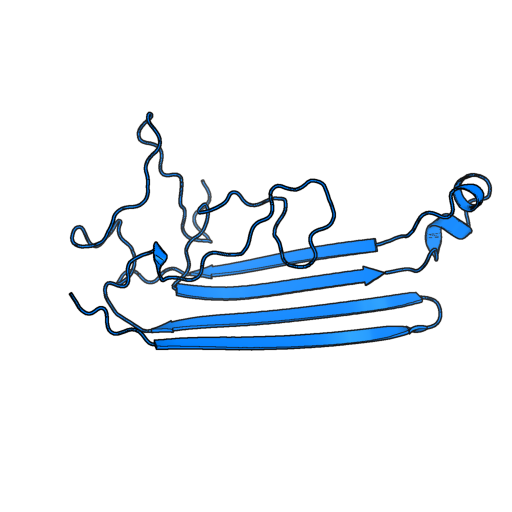-15.312 -5.649 21.256 1.00 78.25 84 PHE A CA 1
ATOM 681 C C . PHE A 1 84 ? -14.382 -5.793 22.476 1.00 78.25 84 PHE A C 1
ATOM 683 O O . PHE A 1 84 ? -14.764 -6.446 23.454 1.00 78.25 84 PHE A O 1
ATOM 690 N N . PHE A 1 85 ? -13.198 -5.168 22.461 1.00 78.00 85 PHE A N 1
ATOM 691 C CA . PHE A 1 85 ? -12.214 -5.261 23.544 1.00 78.00 85 PHE A CA 1
ATOM 692 C C . PHE A 1 85 ? -12.334 -4.107 24.561 1.00 78.00 85 PHE A C 1
ATOM 694 O O . PHE A 1 85 ? -12.478 -4.342 25.761 1.00 78.00 85 PHE A O 1
ATOM 701 N N . PHE A 1 86 ? -12.340 -2.852 24.118 1.00 77.94 86 PHE A N 1
ATOM 702 C CA . PHE A 1 86 ? -12.311 -1.653 24.962 1.00 77.94 86 PHE A CA 1
ATOM 703 C C . PHE A 1 86 ? -13.622 -1.387 25.705 1.00 77.94 86 PHE A C 1
ATOM 705 O O . PHE A 1 86 ? -13.584 -0.810 26.793 1.00 77.94 86 PHE A O 1
ATOM 712 N N . ASN A 1 87 ? -14.775 -1.870 25.219 1.00 77.94 87 ASN A N 1
ATOM 713 C CA . ASN A 1 87 ? -16.021 -1.773 25.992 1.00 77.94 87 ASN A CA 1
ATOM 714 C C . ASN A 1 87 ? -16.073 -2.734 27.190 1.00 77.94 87 ASN A C 1
ATOM 716 O O . ASN A 1 87 ? -16.965 -2.588 28.031 1.00 77.94 87 ASN A O 1
ATOM 720 N N . LYS A 1 88 ? -15.150 -3.702 27.290 1.00 80.38 88 LYS A N 1
ATOM 721 C CA . LYS A 1 88 ? -15.057 -4.617 28.440 1.00 80.38 88 LYS A CA 1
ATOM 722 C C . LYS A 1 88 ? -14.255 -4.034 29.605 1.00 80.38 88 LYS A C 1
ATOM 724 O O . LYS A 1 88 ? -14.375 -4.535 30.718 1.00 80.38 88 LYS A O 1
ATOM 729 N N . ILE A 1 89 ? -13.480 -2.970 29.383 1.00 84.00 89 ILE A N 1
ATOM 730 C CA . ILE A 1 89 ? -12.658 -2.339 30.423 1.00 84.00 89 ILE A CA 1
ATOM 731 C C . ILE A 1 89 ? -13.445 -1.164 31.044 1.00 84.00 89 ILE A C 1
ATOM 733 O O . ILE A 1 89 ? -13.720 -0.187 30.341 1.00 84.00 89 ILE A O 1
ATOM 737 N N . PRO A 1 90 ? -13.799 -1.204 32.347 1.00 77.06 90 PRO A N 1
ATOM 738 C CA . PRO A 1 90 ? -14.741 -0.259 32.968 1.00 77.06 90 PRO A CA 1
ATOM 739 C C . PRO A 1 90 ? -14.362 1.224 32.834 1.00 77.06 90 P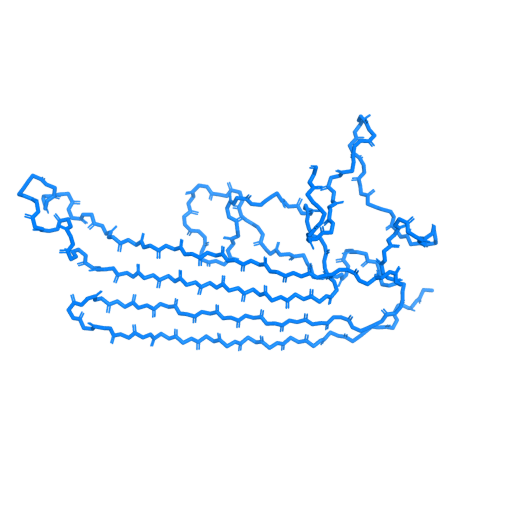RO A C 1
ATOM 741 O O . PRO A 1 90 ? -15.232 2.072 32.636 1.00 77.06 90 PRO A O 1
ATOM 744 N N . LEU A 1 91 ? -13.067 1.539 32.915 1.00 80.69 91 LEU A N 1
ATOM 745 C CA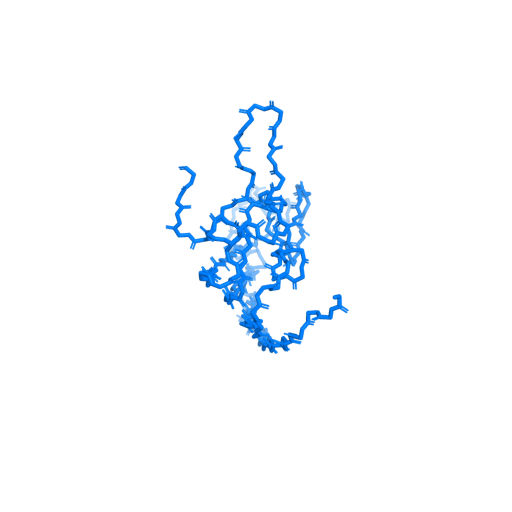 . LEU A 1 91 ? -12.543 2.905 32.804 1.00 80.69 91 LEU A CA 1
ATOM 746 C C . LEU A 1 91 ? -12.499 3.399 31.348 1.00 80.69 91 LEU A C 1
ATOM 748 O O . LEU A 1 91 ? -12.824 4.553 31.078 1.00 80.69 91 LEU A O 1
ATOM 752 N N . ILE A 1 92 ? -12.164 2.518 30.401 1.00 78.94 92 ILE A N 1
ATOM 753 C CA . ILE A 1 92 ? -11.976 2.859 28.981 1.00 78.94 92 ILE A CA 1
ATOM 754 C C . ILE A 1 92 ? -13.318 2.924 28.239 1.00 78.94 92 ILE A C 1
ATOM 756 O O . ILE A 1 92 ? -13.480 3.727 27.320 1.00 78.94 92 ILE A O 1
ATOM 760 N N . LYS A 1 93 ? -14.337 2.180 28.691 1.00 78.31 93 LYS A N 1
ATOM 761 C CA . LYS A 1 93 ? -15.693 2.210 28.118 1.00 78.31 93 LYS A CA 1
ATOM 762 C C . LYS A 1 93 ? -16.300 3.622 28.066 1.00 78.31 93 LYS A C 1
ATOM 764 O O . LYS A 1 93 ? -17.066 3.924 27.152 1.00 7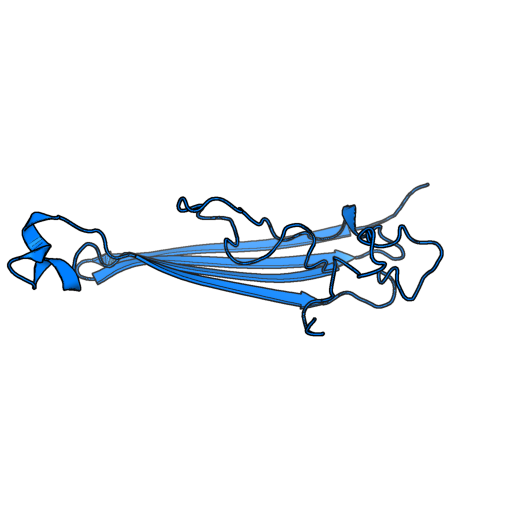8.31 93 LYS A O 1
ATOM 769 N N . LYS A 1 94 ? -15.947 4.511 29.007 1.00 80.25 94 LYS A N 1
ATOM 770 C CA . LYS A 1 94 ? -16.420 5.912 29.017 1.00 80.25 94 LYS A CA 1
ATOM 771 C C . LYS A 1 94 ? -15.888 6.733 27.837 1.00 80.25 94 LYS A C 1
ATOM 773 O O . LYS A 1 94 ? -16.563 7.661 27.404 1.00 80.25 94 LYS A O 1
ATOM 778 N N . LEU A 1 95 ? -14.727 6.363 27.297 1.00 80.50 95 LEU A N 1
ATOM 779 C CA . LEU A 1 95 ? -14.071 7.050 26.182 1.00 80.50 95 LEU A CA 1
ATOM 780 C C . LEU A 1 95 ? -14.654 6.663 24.812 1.00 80.50 95 LEU A C 1
ATOM 782 O O . LEU A 1 95 ? -14.350 7.323 23.824 1.00 80.50 95 LEU A O 1
ATOM 786 N N . LYS A 1 96 ? -15.492 5.611 24.740 1.00 75.88 96 LYS A N 1
ATOM 787 C CA . LYS A 1 96 ? -16.131 5.115 23.502 1.00 75.88 96 LYS A CA 1
ATOM 788 C C . LYS A 1 96 ? -15.141 4.952 22.336 1.00 75.88 96 LYS A C 1
ATOM 790 O O . LYS A 1 96 ? -15.451 5.289 21.190 1.00 75.88 96 LYS A O 1
ATOM 795 N N . LEU A 1 97 ? -13.944 4.448 22.638 1.00 78.38 97 LEU A N 1
ATOM 796 C CA . LEU A 1 97 ? -12.890 4.261 21.646 1.00 78.38 97 LEU A CA 1
ATOM 797 C C . LEU A 1 97 ? -13.326 3.251 20.578 1.00 78.38 97 LEU A C 1
ATOM 799 O O . LEU A 1 97 ? -13.959 2.238 20.878 1.00 78.38 97 LEU A O 1
ATOM 803 N N . ARG A 1 98 ? -12.974 3.534 19.321 1.00 78.06 98 ARG A N 1
ATOM 804 C CA . ARG A 1 98 ? -13.162 2.606 18.203 1.00 78.06 98 ARG A CA 1
ATOM 805 C C . ARG A 1 98 ? -11.887 1.801 17.994 1.00 78.06 98 ARG A C 1
ATOM 807 O O . ARG A 1 98 ? -10.812 2.367 17.842 1.00 78.06 98 ARG A O 1
ATOM 814 N N . GLU A 1 99 ? -12.037 0.487 17.948 1.00 82.88 99 GLU A N 1
ATOM 815 C CA . GLU A 1 99 ? -10.954 -0.458 17.682 1.00 82.88 99 GLU A CA 1
ATOM 816 C C . GLU A 1 99 ? -10.886 -0.771 16.194 1.00 82.88 99 GLU A C 1
ATOM 818 O O . GLU A 1 99 ? -11.841 -1.305 15.618 1.00 82.88 99 GLU A O 1
ATOM 823 N N . ILE A 1 100 ? -9.757 -0.431 15.580 1.00 85.12 100 ILE A N 1
ATOM 824 C CA . ILE A 1 100 ? -9.496 -0.672 14.166 1.00 85.12 100 ILE A CA 1
ATOM 825 C C . ILE A 1 100 ? -8.088 -1.242 14.053 1.00 85.12 100 ILE A C 1
ATOM 827 O O . ILE A 1 100 ? -7.135 -0.631 14.529 1.00 85.12 100 ILE A O 1
ATOM 831 N N . VAL A 1 101 ? -7.955 -2.393 13.402 1.00 86.44 101 VAL A N 1
ATOM 832 C CA . VAL A 1 101 ? -6.663 -2.967 13.017 1.00 86.44 101 VAL A CA 1
ATOM 833 C C . VAL A 1 101 ? -6.539 -2.863 11.508 1.00 86.44 101 VAL A C 1
ATOM 835 O O . VAL A 1 101 ? -7.454 -3.240 10.782 1.00 86.44 101 VAL A O 1
ATOM 838 N N . THR A 1 102 ? -5.426 -2.315 11.034 1.00 84.12 102 THR A N 1
ATOM 839 C CA . THR A 1 102 ? -5.148 -2.148 9.606 1.00 84.12 102 THR A CA 1
ATOM 840 C C . THR A 1 102 ? -3.823 -2.807 9.277 1.00 84.12 102 THR A C 1
ATOM 842 O O . THR A 1 102 ? -2.814 -2.511 9.907 1.00 84.12 102 THR A O 1
ATOM 845 N N . LEU A 1 103 ? -3.836 -3.676 8.277 1.00 83.31 103 LEU A N 1
ATOM 846 C CA . LEU A 1 103 ? -2.665 -4.277 7.669 1.00 83.31 103 LEU A CA 1
ATOM 847 C C . LEU A 1 103 ? -2.643 -3.853 6.204 1.00 83.31 103 LEU A C 1
ATOM 849 O O . LEU A 1 103 ? -3.601 -4.076 5.466 1.00 83.31 103 LEU A O 1
ATOM 853 N N . LYS A 1 104 ? -1.548 -3.221 5.795 1.00 82.69 104 LYS A N 1
ATOM 854 C CA . LYS A 1 104 ? -1.283 -2.850 4.407 1.00 82.69 104 LYS A CA 1
ATOM 855 C C . LYS A 1 104 ? 0.025 -3.503 3.999 1.00 82.69 104 LYS A C 1
ATOM 857 O O . LYS A 1 104 ? 1.009 -3.374 4.718 1.00 82.69 104 LYS A O 1
ATOM 862 N N . ALA A 1 105 ? 0.027 -4.182 2.867 1.00 80.44 105 ALA A N 1
ATOM 863 C CA . ALA A 1 105 ? 1.218 -4.777 2.290 1.00 80.44 105 ALA A CA 1
ATOM 864 C C . ALA A 1 105 ? 1.270 -4.446 0.801 1.00 80.44 105 ALA A C 1
ATOM 866 O O . ALA A 1 105 ? 0.239 -4.355 0.134 1.00 80.44 105 ALA A O 1
ATOM 867 N N . ILE A 1 106 ? 2.475 -4.258 0.287 1.00 80.00 106 ILE A N 1
ATOM 868 C CA . ILE A 1 106 ? 2.729 -4.143 -1.140 1.00 80.00 106 ILE A CA 1
ATOM 869 C C . ILE A 1 106 ? 3.911 -5.028 -1.479 1.00 80.00 106 ILE A C 1
ATOM 871 O O . ILE A 1 106 ? 4.868 -5.116 -0.716 1.00 80.00 106 ILE A O 1
ATOM 875 N N . TYR A 1 107 ? 3.806 -5.709 -2.605 1.00 79.75 107 TYR A N 1
ATOM 876 C CA . TYR A 1 107 ? 4.873 -6.474 -3.211 1.00 79.75 107 TYR A CA 1
ATOM 877 C C . TYR A 1 107 ? 4.942 -6.086 -4.680 1.00 79.75 107 TYR A C 1
ATOM 879 O O . TYR A 1 107 ? 3.910 -5.863 -5.303 1.00 79.75 107 TYR A O 1
ATOM 887 N N . GLY A 1 108 ? 6.129 -5.980 -5.250 1.00 77.31 108 GLY A N 1
ATOM 888 C CA . GLY A 1 108 ? 6.264 -5.619 -6.648 1.00 77.31 108 GLY A CA 1
ATOM 889 C C . GLY A 1 108 ? 7.672 -5.850 -7.141 1.00 77.31 108 GLY A C 1
ATOM 890 O O . GLY A 1 108 ? 8.591 -6.051 -6.353 1.00 77.31 108 GLY A O 1
ATOM 891 N N . ARG A 1 109 ? 7.832 -5.838 -8.455 1.00 76.81 109 ARG A N 1
ATOM 892 C CA . ARG A 1 109 ? 9.124 -5.956 -9.117 1.00 76.81 109 ARG A CA 1
ATOM 893 C C . ARG A 1 109 ? 9.251 -4.841 -10.146 1.00 76.81 109 ARG A C 1
ATOM 895 O O . ARG A 1 109 ? 8.251 -4.258 -10.558 1.00 76.81 109 ARG A O 1
ATOM 902 N N . LEU A 1 110 ? 10.490 -4.535 -10.503 1.00 76.38 110 LEU A N 1
ATOM 903 C CA . LEU A 1 110 ? 10.835 -3.711 -11.651 1.00 76.38 110 LEU A CA 1
ATOM 904 C C . LEU A 1 110 ? 11.607 -4.597 -12.633 1.00 76.38 110 LEU A C 1
ATOM 906 O O . LEU A 1 110 ? 12.604 -5.197 -12.233 1.00 76.38 110 LEU A O 1
ATOM 910 N N . SER A 1 111 ? 11.149 -4.727 -13.878 1.00 75.00 111 SER A N 1
ATOM 911 C CA . SER A 1 111 ? 11.893 -5.467 -14.904 1.00 75.00 111 SER A CA 1
ATOM 912 C C . SER A 1 111 ? 13.125 -4.690 -15.361 1.00 75.00 111 SER A C 1
ATOM 914 O O . SER A 1 111 ? 13.101 -3.462 -15.450 1.00 75.00 111 SER A O 1
ATOM 916 N N . ASP A 1 112 ? 14.180 -5.414 -15.736 1.00 73.69 112 ASP A N 1
ATOM 917 C CA . ASP A 1 112 ? 15.461 -4.834 -16.159 1.00 73.69 112 ASP A CA 1
ATOM 918 C C . ASP A 1 112 ? 15.328 -3.895 -17.369 1.00 73.69 112 ASP A C 1
ATOM 920 O O . ASP A 1 112 ? 16.011 -2.878 -17.437 1.00 73.69 112 ASP A O 1
ATOM 924 N N . ALA A 1 113 ? 14.387 -4.170 -18.279 1.00 66.81 113 ALA A N 1
ATOM 925 C CA . ALA A 1 113 ? 14.076 -3.319 -19.435 1.00 66.81 113 ALA A CA 1
ATOM 926 C C . ALA A 1 113 ? 13.508 -1.935 -19.058 1.00 66.81 113 ALA A C 1
ATOM 928 O O . ALA A 1 113 ? 13.613 -0.985 -19.829 1.00 66.81 113 ALA A O 1
ATOM 929 N N . ASN A 1 114 ? 12.915 -1.815 -17.868 1.00 62.62 114 ASN A N 1
ATOM 930 C CA . ASN A 1 114 ? 12.357 -0.573 -17.332 1.00 62.62 114 ASN A CA 1
ATOM 931 C C . ASN A 1 114 ? 13.193 -0.031 -16.164 1.00 62.62 114 ASN A C 1
ATOM 933 O O . ASN A 1 114 ? 12.782 0.911 -15.487 1.00 62.62 114 ASN A O 1
ATOM 937 N N . ASN A 1 115 ? 14.366 -0.623 -15.917 1.00 68.75 115 ASN A N 1
ATOM 938 C CA . ASN A 1 115 ? 15.278 -0.187 -14.878 1.00 68.75 115 ASN A CA 1
ATOM 939 C C . ASN A 1 115 ? 16.188 0.931 -15.420 1.00 68.75 115 ASN A C 1
ATOM 941 O O . ASN A 1 115 ? 17.056 0.652 -16.256 1.00 68.75 115 ASN A O 1
ATOM 945 N N . PRO A 1 116 ? 16.040 2.186 -14.954 1.00 64.81 116 PRO A N 1
ATOM 946 C CA . PRO A 1 116 ? 16.876 3.288 -15.422 1.00 64.81 116 PRO A CA 1
ATOM 947 C C . PRO A 1 116 ? 18.354 3.115 -15.039 1.00 64.81 116 PRO A C 1
ATOM 949 O O . PRO A 1 116 ? 19.215 3.634 -15.740 1.00 64.81 116 PRO A O 1
ATOM 952 N N . LEU A 1 117 ? 18.679 2.317 -14.011 1.00 65.00 117 LEU A N 1
ATOM 953 C CA . LEU A 1 117 ? 20.071 2.018 -13.644 1.00 65.00 117 LEU A CA 1
ATOM 954 C C . LEU A 1 117 ? 20.795 1.138 -14.674 1.00 65.00 117 LEU A C 1
ATOM 956 O O . LEU A 1 117 ? 22.021 1.149 -14.729 1.00 65.00 117 LEU A O 1
ATOM 960 N N . LEU A 1 118 ? 20.050 0.356 -15.461 1.00 65.06 118 LEU A N 1
ATOM 961 C CA . LEU A 1 118 ? 20.600 -0.530 -16.492 1.00 65.06 118 LEU A CA 1
ATOM 962 C C . LEU A 1 118 ? 20.500 0.079 -17.896 1.00 65.06 118 LEU A C 1
ATOM 964 O O . LEU A 1 118 ? 21.248 -0.324 -18.781 1.00 65.06 118 LEU A O 1
ATOM 968 N N . ASN A 1 119 ? 19.621 1.068 -18.087 1.00 64.19 119 ASN A N 1
ATOM 969 C CA . ASN A 1 119 ? 19.368 1.710 -19.373 1.00 64.19 119 ASN A CA 1
ATOM 970 C C . ASN A 1 119 ? 19.607 3.229 -19.274 1.00 64.19 119 ASN A C 1
ATOM 972 O O . ASN A 1 119 ? 18.709 3.964 -18.852 1.00 64.19 119 ASN A O 1
ATOM 976 N N . PRO A 1 120 ? 20.789 3.726 -19.692 1.00 68.00 120 PRO A N 1
ATOM 977 C CA . PRO A 1 120 ? 21.158 5.144 -19.598 1.00 68.00 120 PRO A CA 1
ATOM 978 C C . PRO A 1 120 ? 20.261 6.086 -20.412 1.00 68.00 120 PRO A C 1
ATOM 980 O O . PRO A 1 120 ? 20.230 7.284 -20.148 1.00 68.00 120 PRO A O 1
ATOM 983 N N . GLU A 1 121 ? 19.540 5.555 -21.403 1.00 65.06 121 GLU A N 1
ATOM 984 C CA . GLU A 1 121 ? 18.619 6.315 -22.257 1.00 65.06 121 GLU A CA 1
ATOM 985 C C . GLU A 1 121 ? 17.295 6.673 -21.555 1.00 65.06 121 GLU A C 1
ATOM 987 O O . GLU A 1 121 ? 16.526 7.492 -22.059 1.00 65.06 121 GLU A O 1
ATOM 992 N N . LEU A 1 122 ? 17.025 6.091 -20.379 1.00 64.50 122 LEU A N 1
ATOM 993 C CA . LEU A 1 122 ? 15.826 6.365 -19.588 1.00 64.50 122 LEU A CA 1
ATOM 994 C C . LEU A 1 122 ? 16.029 7.523 -18.610 1.00 64.50 122 LEU A C 1
ATOM 996 O O . LEU A 1 122 ? 17.137 7.803 -18.148 1.00 64.50 122 LEU A O 1
ATOM 1000 N N . ILE A 1 123 ? 14.917 8.171 -18.244 1.00 64.50 123 ILE A N 1
ATOM 1001 C CA . ILE A 1 123 ? 14.906 9.194 -17.193 1.00 64.50 123 ILE A CA 1
ATOM 1002 C C . ILE A 1 123 ? 15.387 8.545 -15.891 1.00 64.50 123 ILE A C 1
ATOM 1004 O O . ILE A 1 123 ? 14.764 7.610 -15.390 1.00 64.50 123 ILE A O 1
ATOM 1008 N N . GLN A 1 124 ? 16.493 9.055 -15.355 1.00 67.38 124 GLN A N 1
ATOM 1009 C CA . GLN A 1 124 ? 17.121 8.543 -14.140 1.00 67.38 124 GLN A CA 1
ATOM 1010 C C . GLN A 1 124 ? 16.315 8.904 -12.887 1.00 67.38 124 GLN A C 1
ATOM 1012 O O . GLN A 1 124 ? 15.600 9.913 -12.861 1.00 67.38 124 GLN A O 1
ATOM 1017 N N . PHE A 1 125 ? 16.436 8.079 -11.842 1.00 68.12 125 PHE A N 1
ATOM 1018 C CA . PHE A 1 125 ? 15.847 8.384 -10.539 1.00 68.12 125 PHE A CA 1
ATOM 1019 C C . PHE A 1 125 ? 16.390 9.711 -10.002 1.00 68.12 125 PHE A C 1
ATOM 1021 O O . PHE A 1 125 ? 17.547 10.062 -10.236 1.00 68.12 125 PHE A O 1
ATOM 1028 N N . ILE A 1 126 ? 15.545 10.457 -9.290 1.00 60.22 126 ILE A N 1
ATOM 1029 C CA . ILE A 1 126 ? 15.977 11.698 -8.647 1.00 60.22 126 ILE A CA 1
ATOM 1030 C C . ILE A 1 126 ? 16.930 11.316 -7.514 1.00 60.22 126 ILE A C 1
ATOM 1032 O O . ILE A 1 126 ? 16.576 10.561 -6.605 1.00 60.22 126 ILE A O 1
ATOM 1036 N N . THR A 1 127 ? 18.146 11.833 -7.600 1.00 58.44 127 THR A N 1
ATOM 1037 C CA . THR A 1 127 ? 19.184 11.660 -6.590 1.00 58.44 127 THR A CA 1
ATOM 1038 C C . THR A 1 127 ? 19.162 12.868 -5.662 1.00 58.44 127 THR A C 1
ATOM 1040 O O . THR A 1 127 ? 19.045 14.001 -6.133 1.00 58.44 127 THR A O 1
ATOM 1043 N N . ASP A 1 128 ? 19.259 12.640 -4.352 1.00 55.62 128 ASP A N 1
ATOM 1044 C CA . ASP A 1 128 ? 19.393 13.735 -3.388 1.00 55.62 128 ASP A CA 1
ATOM 1045 C C . ASP A 1 128 ? 20.748 14.452 -3.572 1.00 55.62 128 ASP A C 1
ATOM 1047 O O . ASP A 1 128 ? 21.668 13.933 -4.210 1.00 55.62 128 ASP A O 1
ATOM 1051 N N . SER A 1 129 ? 20.888 15.639 -2.986 1.00 53.38 129 SER A N 1
ATOM 1052 C CA . SER A 1 129 ? 22.067 16.521 -3.038 1.00 53.38 129 SER A CA 1
ATOM 1053 C C . SER A 1 129 ? 23.377 15.827 -2.612 1.00 53.38 129 SER A C 1
ATOM 1055 O O . SER A 1 129 ? 24.458 16.263 -2.998 1.00 53.38 129 SER A O 1
ATOM 1057 N N . ASP A 1 130 ? 23.268 14.722 -1.865 1.00 59.91 130 ASP A N 1
ATOM 1058 C CA . ASP A 1 130 ? 24.357 13.854 -1.393 1.00 59.91 130 ASP A CA 1
ATOM 1059 C C . ASP A 1 130 ? 24.643 12.632 -2.296 1.00 59.91 130 ASP A C 1
ATOM 1061 O O . ASP A 1 130 ? 25.380 11.723 -1.910 1.00 59.91 130 ASP A O 1
ATOM 1065 N N . GLY A 1 131 ? 24.046 12.542 -3.488 1.00 56.16 131 GLY A N 1
ATOM 1066 C CA . GLY A 1 131 ? 24.294 11.427 -4.412 1.00 56.16 131 GLY A CA 1
ATOM 1067 C C . GLY A 1 131 ? 23.592 10.111 -4.035 1.00 56.16 131 GLY A C 1
ATOM 1068 O O . GLY A 1 131 ? 23.824 9.086 -4.679 1.00 56.16 131 GLY A O 1
ATOM 1069 N N . LYS A 1 132 ? 22.726 10.115 -3.013 1.00 56.50 132 LYS A N 1
ATOM 1070 C CA . LYS A 1 132 ? 21.955 8.940 -2.577 1.00 56.50 132 LYS A CA 1
ATOM 1071 C C . LYS A 1 132 ? 20.660 8.806 -3.377 1.00 56.50 132 LYS A C 1
ATOM 1073 O O . LYS A 1 132 ? 19.930 9.779 -3.567 1.00 56.50 132 LYS A O 1
ATOM 1078 N N . GLN A 1 133 ? 20.387 7.592 -3.852 1.00 57.16 133 GLN A N 1
ATOM 1079 C CA . GLN A 1 133 ? 19.174 7.276 -4.607 1.00 57.16 133 GLN A CA 1
ATOM 1080 C C . GLN A 1 133 ? 17.966 7.297 -3.662 1.00 57.16 133 GLN A C 1
ATOM 1082 O O . GLN A 1 133 ? 17.976 6.620 -2.639 1.00 57.16 133 GLN A O 1
ATOM 1087 N N . GLY A 1 134 ? 16.938 8.081 -3.997 1.00 53.03 134 GLY A N 1
ATOM 1088 C CA . GLY A 1 134 ? 15.689 8.143 -3.226 1.00 53.03 134 GLY A CA 1
ATOM 1089 C C . GLY A 1 134 ? 14.659 7.077 -3.615 1.00 53.03 134 GLY A C 1
ATOM 1090 O O . GLY A 1 134 ? 13.610 6.997 -2.985 1.00 53.03 134 GLY A O 1
ATOM 1091 N N . THR A 1 135 ? 14.939 6.277 -4.649 1.00 54.69 135 THR A N 1
ATOM 1092 C CA . THR A 1 135 ? 14.015 5.296 -5.230 1.00 54.69 135 THR A CA 1
ATOM 1093 C C . THR A 1 135 ? 14.684 3.933 -5.333 1.00 54.69 135 THR A C 1
ATOM 1095 O O . THR A 1 135 ? 15.725 3.792 -5.972 1.00 54.69 135 THR A O 1
ATOM 1098 N N . PHE A 1 136 ? 14.052 2.921 -4.749 1.00 61.06 136 PHE A N 1
ATOM 1099 C CA . PHE A 1 136 ? 14.519 1.543 -4.705 1.00 61.06 136 PHE A CA 1
ATOM 1100 C C . PHE A 1 136 ? 13.512 0.604 -5.378 1.00 61.06 136 PHE A C 1
ATOM 1102 O O . PHE A 1 136 ? 12.307 0.854 -5.451 1.00 61.06 136 PHE A O 1
ATOM 1109 N N . THR A 1 137 ? 14.004 -0.525 -5.879 1.00 55.81 137 THR A N 1
ATOM 1110 C CA . THR A 1 137 ? 13.154 -1.631 -6.336 1.00 55.81 137 THR A CA 1
ATOM 1111 C C . THR A 1 137 ? 12.693 -2.452 -5.135 1.00 55.81 137 THR A C 1
ATOM 1113 O O . THR A 1 137 ? 13.525 -2.810 -4.299 1.00 55.81 137 THR A O 1
ATOM 1116 N N . LEU A 1 138 ? 11.404 -2.803 -5.053 1.00 56.50 138 LEU A N 1
ATOM 1117 C CA . LEU A 1 138 ? 10.874 -3.586 -3.930 1.00 56.50 138 LEU A CA 1
ATOM 1118 C C . LEU A 1 138 ? 11.571 -4.964 -3.872 1.00 56.50 138 LEU A C 1
ATOM 1120 O O . LEU A 1 138 ? 11.393 -5.791 -4.761 1.00 56.50 138 LEU A O 1
ATOM 1124 N N . GLY A 1 139 ? 12.395 -5.197 -2.847 1.00 43.62 139 GLY A N 1
ATOM 1125 C CA . GLY A 1 139 ? 13.149 -6.448 -2.662 1.00 43.62 139 GLY A CA 1
ATOM 1126 C C . GLY A 1 139 ? 14.671 -6.292 -2.606 1.00 43.62 139 GLY A C 1
ATOM 1127 O O . GLY A 1 139 ? 15.348 -7.215 -2.162 1.00 43.62 139 GLY A O 1
ATOM 1128 N N . LYS A 1 140 ? 15.214 -5.131 -2.985 1.00 43.25 140 LYS A N 1
ATOM 1129 C CA . LYS A 1 140 ? 16.538 -4.700 -2.525 1.00 43.25 140 LYS A CA 1
ATOM 1130 C C . LYS A 1 140 ? 16.302 -3.663 -1.439 1.00 43.25 140 LYS A C 1
ATOM 1132 O O . LYS A 1 140 ? 15.781 -2.591 -1.728 1.00 43.25 140 LYS A O 1
ATOM 1137 N N . GLU A 1 141 ? 16.573 -4.057 -0.200 1.00 39.19 141 GLU A N 1
ATOM 1138 C CA . GLU A 1 141 ? 16.593 -3.157 0.956 1.00 39.19 141 GLU A CA 1
ATOM 1139 C C . GLU A 1 141 ? 17.446 -1.903 0.658 1.00 39.19 141 GLU A C 1
ATOM 1141 O O . GLU A 1 141 ? 18.337 -1.978 -0.200 1.00 39.19 141 GLU A O 1
ATOM 1146 N N . PRO A 1 142 ? 17.181 -0.764 1.323 1.00 45.09 142 PRO A N 1
ATOM 1147 C CA . PRO A 1 142 ? 18.151 0.328 1.394 1.00 45.09 142 PRO A CA 1
ATOM 1148 C C . PRO A 1 142 ? 19.467 -0.106 2.060 1.00 45.09 142 PRO A C 1
ATOM 1150 O O . PRO A 1 142 ? 19.435 -1.013 2.924 1.00 45.09 142 PRO A O 1
#

pLDDT: mean 70.15, std 14.1, range [33.94, 89.56]

Radius of gyration: 19.74 Å; chains: 1; bounding box: 46×27×61 Å

Sequence (142 aa):
GQYDYQRVALNISKRFNLSLLGYTRFEIEGGKVFGEGVPYILLNIPRTSLSYAFAPNSFNMMNALEFVSDEYVYLNLQHFFNGFFFNKIPLIKKLKLREIVTLKAIYGRLSDANNPLLNPELIQFITDSDGKQGTFTLGKEP